Protein AF-A0AAW0RF49-F1 (afdb_monomer_lite)

Organism: NCBI:txid1069075

Foldseek 3Di:
DDDPPVVVVVVVVVPPPPPPPPPDPDDDDQWFQFFAWDADPDPVDVVRHRWTWAWDQDDPGATETDTPPPHHDRRGWIGDNNWIWDQDPNDIGTYDDPDD

Sequence (100 aa):
MWFSNSLLAAVLSAGTTALACTLPTDTPSNSIAQGFAIQVQNASYPAIHNRFMNQWAAGGGDQHLYLSPAGASANDLTLVNGVITQLSGGKTIRAVINGE

pLDDT: mean 80.86, std 16.67, range [43.0, 96.5]

Radius of gyration: 20.03 Å; chains: 1; bounding box: 63×28×36 Å

Secondary structure (DSSP, 8-state):
----HHHHHHHHHTT--S-------SPPPS-EEEEE--B---TT-TTTTTPBEEEEE-STT-EEEEETTSSB---SEEEETTEEEEEETTEEEEEESS--

InterPro domains:
  IPR057231 Domain of unknown function DUF7909 [PF25486] (22-100)

Structure (mmCIF, N/CA/C/O backbone):
data_AF-A0AAW0RF49-F1
#
_entry.id   AF-A0AAW0RF49-F1
#
loop_
_atom_site.group_PDB
_atom_site.id
_atom_site.type_symbol
_atom_site.label_atom_id
_atom_site.label_alt_id
_atom_site.label_comp_id
_atom_site.label_asym_id
_atom_site.label_entity_id
_atom_site.label_seq_id
_atom_site.pdbx_PDB_ins_code
_atom_site.Cartn_x
_atom_site.Cartn_y
_atom_site.Cartn_z
_atom_site.occupancy
_atom_site.B_iso_or_equiv
_atom_site.auth_seq_id
_atom_site.auth_comp_id
_atom_site.auth_asym_id
_atom_site.auth_atom_id
_atom_site.pdbx_PDB_model_num
ATOM 1 N N . MET A 1 1 ? 43.868 14.792 -22.904 1.00 43.00 1 MET A N 1
ATOM 2 C CA . MET A 1 1 ? 43.225 14.921 -21.579 1.00 43.00 1 MET A CA 1
ATOM 3 C C . MET A 1 1 ? 43.543 13.659 -20.794 1.00 43.00 1 MET A C 1
ATOM 5 O O . MET A 1 1 ? 42.997 12.612 -21.109 1.00 43.00 1 MET A O 1
ATOM 9 N N . TRP A 1 2 ? 44.506 13.725 -19.872 1.00 49.81 2 TRP A N 1
ATOM 10 C CA . TRP A 1 2 ? 44.833 12.612 -18.976 1.00 49.81 2 TRP A CA 1
ATOM 11 C C . TRP A 1 2 ? 43.892 12.681 -17.776 1.00 49.81 2 TRP A C 1
ATOM 13 O O . TRP A 1 2 ? 43.965 13.623 -16.992 1.00 49.81 2 TRP A O 1
ATOM 23 N N . PHE A 1 3 ? 42.992 11.712 -17.644 1.00 49.94 3 PHE A N 1
ATOM 24 C CA . PHE A 1 3 ? 42.286 11.510 -16.385 1.00 49.94 3 PHE A CA 1
ATOM 25 C C . PHE A 1 3 ? 43.281 10.897 -15.392 1.00 49.94 3 PHE A C 1
ATOM 27 O O . PHE A 1 3 ? 43.841 9.838 -15.663 1.00 49.94 3 PHE A O 1
ATOM 34 N N . SER A 1 4 ? 43.543 11.578 -14.273 1.00 56.12 4 SER A N 1
ATOM 35 C CA . SER A 1 4 ? 44.388 11.055 -13.195 1.00 56.12 4 SER A CA 1
ATOM 36 C C . SER A 1 4 ? 43.844 9.712 -12.706 1.00 56.12 4 SER A C 1
ATOM 38 O O . SER A 1 4 ? 42.684 9.633 -12.302 1.00 56.12 4 SER A O 1
ATOM 40 N N . ASN A 1 5 ? 44.689 8.675 -12.673 1.00 57.00 5 ASN A N 1
ATOM 41 C CA . ASN A 1 5 ? 44.343 7.334 -12.168 1.00 57.00 5 ASN A CA 1
ATOM 42 C C . ASN A 1 5 ? 43.734 7.358 -10.749 1.00 57.00 5 ASN A C 1
ATOM 44 O O . ASN A 1 5 ? 42.989 6.457 -10.373 1.00 57.00 5 ASN A O 1
ATOM 48 N N . SER A 1 6 ? 44.002 8.415 -9.979 1.00 57.41 6 SER A N 1
ATOM 49 C CA . SER A 1 6 ? 43.444 8.673 -8.649 1.00 57.41 6 SER A CA 1
ATOM 50 C C . SER A 1 6 ? 41.928 8.918 -8.650 1.00 57.41 6 SER A C 1
ATOM 52 O O . SER A 1 6 ? 41.258 8.590 -7.676 1.00 57.41 6 SER A O 1
ATOM 54 N N . LEU A 1 7 ? 41.368 9.466 -9.737 1.00 55.12 7 LEU A N 1
ATOM 55 C CA . LEU A 1 7 ? 39.930 9.728 -9.856 1.00 55.12 7 LEU A CA 1
ATOM 56 C C . LEU A 1 7 ? 39.149 8.431 -10.126 1.00 55.12 7 LEU A C 1
ATOM 58 O O . LEU A 1 7 ? 38.064 8.243 -9.584 1.00 55.12 7 LEU A O 1
ATOM 62 N N . LEU A 1 8 ? 39.728 7.499 -10.896 1.00 53.44 8 LEU A N 1
ATOM 63 C CA . LEU A 1 8 ? 39.135 6.177 -11.138 1.00 53.44 8 LEU A CA 1
ATOM 64 C C . LEU A 1 8 ? 39.045 5.340 -9.850 1.00 53.44 8 LEU A C 1
ATOM 66 O O . LEU A 1 8 ? 38.048 4.656 -9.628 1.00 53.44 8 LEU A O 1
ATOM 70 N N . ALA A 1 9 ? 40.056 5.426 -8.979 1.00 54.03 9 ALA A N 1
ATOM 71 C CA . ALA A 1 9 ? 40.068 4.716 -7.698 1.00 54.03 9 ALA A CA 1
ATOM 72 C C . ALA A 1 9 ? 39.006 5.242 -6.710 1.00 54.03 9 ALA A C 1
ATOM 74 O O . ALA A 1 9 ? 38.430 4.461 -5.949 1.00 54.03 9 ALA A O 1
ATOM 75 N N . ALA A 1 10 ? 38.703 6.546 -6.752 1.00 54.03 10 ALA A N 1
ATOM 76 C CA . ALA A 1 10 ? 37.674 7.169 -5.917 1.00 54.03 10 ALA A CA 1
ATOM 77 C C . ALA A 1 10 ? 36.240 6.804 -6.352 1.00 54.03 10 ALA A C 1
ATOM 79 O O . ALA A 1 10 ? 35.354 6.680 -5.512 1.00 54.03 10 ALA A O 1
ATOM 80 N N . VAL A 1 11 ? 36.002 6.576 -7.651 1.00 55.03 11 VAL A N 1
ATOM 81 C CA . VAL A 1 11 ? 34.678 6.160 -8.157 1.00 55.03 11 VAL A CA 1
ATOM 82 C C . VAL A 1 11 ? 34.405 4.674 -7.882 1.00 55.03 11 VAL A C 1
ATOM 84 O O . VAL A 1 11 ? 33.273 4.313 -7.573 1.00 55.03 11 VAL A O 1
ATOM 87 N N . LEU A 1 12 ? 35.429 3.808 -7.909 1.00 53.41 12 LEU A N 1
ATOM 88 C CA . LEU A 1 12 ? 35.272 2.377 -7.589 1.00 53.41 12 LEU A CA 1
ATOM 89 C C . LEU A 1 12 ? 34.980 2.107 -6.103 1.00 53.41 12 LEU A C 1
ATOM 91 O O . LEU A 1 12 ? 34.322 1.123 -5.776 1.00 53.41 12 LEU A O 1
ATOM 95 N N . SER A 1 13 ? 35.450 2.972 -5.203 1.00 51.88 13 SER A N 1
ATOM 96 C CA . SER A 1 13 ? 35.271 2.819 -3.751 1.00 51.88 13 SER A CA 1
ATOM 97 C C . SER A 1 13 ? 33.938 3.374 -3.229 1.00 51.88 13 SER A C 1
ATOM 99 O O . SER A 1 13 ? 33.535 3.038 -2.119 1.00 51.88 13 SER A O 1
ATOM 101 N N . ALA A 1 14 ? 33.206 4.147 -4.037 1.00 52.28 14 ALA A N 1
ATO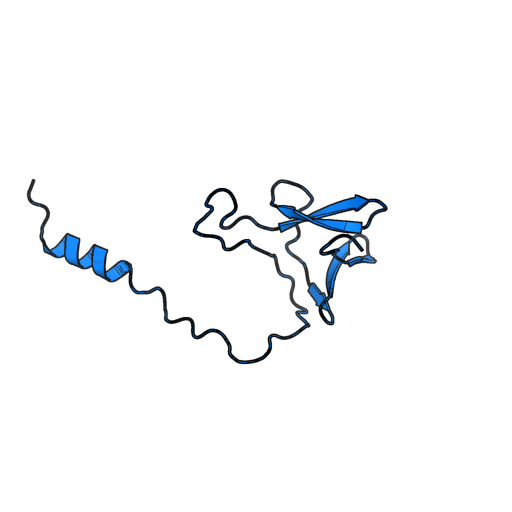M 102 C CA . ALA A 1 14 ? 31.863 4.627 -3.700 1.00 52.28 14 ALA A CA 1
ATOM 103 C C . ALA A 1 14 ? 30.751 3.580 -3.942 1.00 52.28 14 ALA A C 1
ATOM 105 O O . ALA A 1 14 ? 29.618 3.780 -3.514 1.00 52.28 14 ALA A O 1
ATOM 106 N N . GLY A 1 15 ? 31.053 2.467 -4.626 1.00 50.50 15 GLY A N 1
ATOM 107 C CA . GLY A 1 15 ? 30.069 1.438 -4.995 1.00 50.50 15 GLY A CA 1
ATOM 108 C C . GLY A 1 15 ? 29.896 0.291 -3.992 1.00 50.50 15 GLY A C 1
ATOM 109 O O . GLY A 1 15 ? 29.007 -0.536 -4.174 1.00 50.50 15 GLY A O 1
ATOM 110 N N . THR A 1 16 ?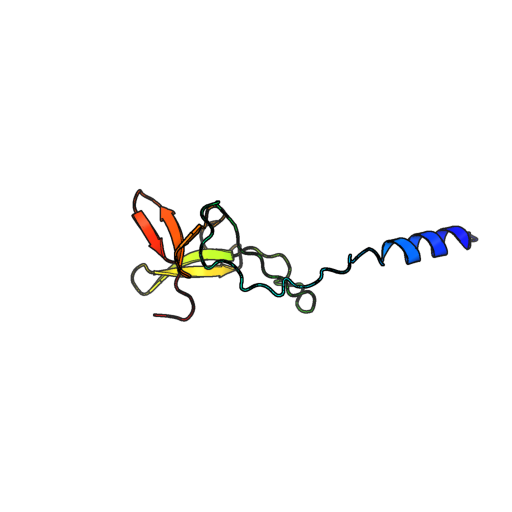 30.722 0.205 -2.944 1.00 51.28 16 THR A N 1
ATOM 111 C CA . THR A 1 16 ? 30.732 -0.941 -2.010 1.00 51.28 16 THR A CA 1
ATOM 112 C C . THR A 1 16 ? 30.062 -0.668 -0.667 1.00 51.28 16 THR A C 1
ATOM 114 O O . THR A 1 16 ? 29.952 -1.577 0.151 1.00 51.28 16 THR A O 1
ATOM 117 N N . THR A 1 17 ? 29.520 0.531 -0.438 1.00 48.03 17 THR A N 1
ATOM 118 C CA . THR A 1 17 ? 28.684 0.815 0.741 1.00 48.03 17 THR A CA 1
ATOM 119 C C . THR A 1 17 ? 27.217 0.443 0.526 1.00 48.03 17 THR A C 1
ATOM 121 O O . THR A 1 17 ? 26.336 1.015 1.169 1.00 48.03 17 THR A O 1
ATOM 124 N N . ALA A 1 18 ? 26.928 -0.557 -0.315 1.00 55.62 18 ALA A N 1
ATOM 125 C CA . ALA A 1 18 ? 25.798 -1.438 -0.042 1.00 55.62 18 ALA A CA 1
ATOM 126 C C . ALA A 1 18 ? 26.162 -2.206 1.234 1.00 55.62 18 ALA A C 1
ATOM 128 O O . ALA A 1 18 ? 26.668 -3.325 1.200 1.00 55.62 18 ALA A O 1
ATOM 129 N N . LEU A 1 19 ? 26.016 -1.498 2.357 1.00 53.62 19 LEU A N 1
ATOM 130 C CA . LEU A 1 19 ? 26.137 -1.993 3.712 1.00 53.62 19 LEU A CA 1
ATOM 131 C C . LEU A 1 19 ? 25.529 -3.384 3.741 1.00 53.62 19 LEU A C 1
ATOM 133 O O . LEU A 1 19 ? 24.416 -3.572 3.250 1.00 53.62 19 LEU A O 1
ATOM 137 N N . ALA A 1 20 ? 26.287 -4.334 4.279 1.00 55.41 20 ALA A N 1
ATOM 138 C CA . ALA A 1 20 ? 25.833 -5.673 4.585 1.00 55.41 20 ALA A CA 1
ATOM 139 C C . ALA A 1 20 ? 24.553 -5.583 5.427 1.00 55.41 20 ALA A C 1
ATOM 141 O O . ALA A 1 20 ? 24.595 -5.553 6.654 1.00 55.41 20 ALA A O 1
ATOM 142 N N . CYS A 1 21 ? 23.407 -5.477 4.757 1.00 63.81 21 CYS A N 1
ATOM 143 C CA . CYS A 1 21 ? 22.109 -5.574 5.376 1.00 63.81 21 CYS A CA 1
ATOM 144 C C . CYS A 1 21 ? 22.002 -7.044 5.743 1.00 63.81 21 CYS A C 1
ATOM 146 O O . CYS A 1 21 ? 21.699 -7.889 4.899 1.00 63.81 21 CYS A O 1
ATOM 148 N N . THR A 1 22 ? 22.370 -7.376 6.978 1.00 74.44 22 THR A N 1
ATOM 149 C CA . THR A 1 22 ? 22.014 -8.677 7.514 1.00 74.44 22 THR A CA 1
ATOM 150 C C . THR A 1 22 ? 20.504 -8.679 7.554 1.00 74.44 22 THR A C 1
ATOM 152 O O . THR A 1 22 ? 19.907 -7.910 8.312 1.00 74.44 22 THR A O 1
ATOM 155 N N . LEU A 1 23 ? 19.900 -9.481 6.676 1.00 71.50 23 LEU A N 1
ATOM 156 C CA . LEU A 1 23 ? 18.462 -9.674 6.686 1.00 71.50 23 LEU A CA 1
ATOM 157 C C . LEU A 1 23 ? 18.065 -10.028 8.124 1.00 71.50 23 LEU A C 1
ATOM 159 O O . LEU A 1 23 ? 18.704 -10.908 8.714 1.00 71.50 23 LEU A O 1
ATOM 163 N N . PRO A 1 24 ? 17.074 -9.334 8.706 1.00 76.38 24 PRO A N 1
ATOM 164 C CA . PRO A 1 24 ? 16.560 -9.703 10.011 1.00 76.38 24 PRO A CA 1
ATOM 165 C C . PRO A 1 24 ? 16.196 -11.188 9.986 1.00 76.38 24 PRO A C 1
ATOM 167 O O . PRO A 1 24 ? 15.492 -11.639 9.084 1.00 76.38 24 PRO A O 1
ATOM 170 N N . THR A 1 25 ? 16.736 -11.955 10.930 1.00 85.00 25 THR A N 1
ATOM 171 C CA . THR A 1 25 ? 16.411 -13.384 11.068 1.00 85.00 25 THR A CA 1
ATOM 172 C C . THR A 1 25 ? 15.187 -13.598 11.950 1.00 85.00 25 THR A C 1
ATOM 174 O O . THR A 1 25 ? 14.554 -14.650 11.881 1.00 85.00 25 THR A O 1
ATOM 177 N N . ASP A 1 26 ? 14.824 -12.586 12.739 1.00 88.75 26 ASP A N 1
ATOM 178 C CA . ASP A 1 26 ? 13.603 -12.577 13.525 1.00 88.75 26 ASP A CA 1
ATOM 179 C C . ASP A 1 26 ? 12.370 -12.504 12.626 1.00 88.75 26 ASP A C 1
ATOM 181 O O . ASP A 1 26 ? 12.372 -11.899 11.550 1.00 88.75 26 ASP A O 1
ATOM 185 N N . THR A 1 27 ? 11.277 -13.099 13.099 1.00 86.25 27 THR A N 1
ATOM 186 C CA . THR A 1 27 ? 9.983 -12.960 12.431 1.00 86.25 27 THR A CA 1
ATOM 187 C C . THR A 1 27 ? 9.532 -11.498 12.518 1.00 86.25 27 THR A C 1
ATOM 189 O O . THR A 1 27 ? 9.426 -10.973 13.630 1.00 86.25 27 THR A O 1
ATOM 192 N N . PRO A 1 28 ? 9.248 -10.823 11.386 1.00 86.25 28 PRO A N 1
ATOM 193 C CA . PRO A 1 28 ? 8.744 -9.457 11.411 1.00 86.25 28 PRO A CA 1
ATOM 194 C C . PRO A 1 28 ? 7.436 -9.355 12.198 1.00 86.25 28 PRO A C 1
ATOM 196 O O . PRO A 1 28 ? 6.596 -10.256 12.154 1.00 86.25 28 PRO A O 1
ATOM 199 N N . SER A 1 29 ? 7.240 -8.229 12.885 1.00 90.75 29 SER A N 1
ATOM 200 C CA . SER A 1 29 ? 5.967 -7.939 13.548 1.00 90.75 29 SER A CA 1
ATOM 201 C C . SER A 1 29 ? 4.818 -7.985 12.540 1.00 90.75 29 SER A C 1
ATOM 203 O O . SER A 1 29 ? 4.900 -7.405 11.458 1.00 90.75 29 SER A O 1
ATOM 205 N N . ASN A 1 30 ? 3.706 -8.606 12.928 1.00 93.44 30 ASN A N 1
ATOM 206 C CA . ASN A 1 30 ? 2.457 -8.540 12.174 1.00 93.44 30 ASN A CA 1
ATOM 207 C C . ASN A 1 30 ? 1.651 -7.267 12.488 1.00 93.44 30 ASN A C 1
ATOM 209 O O . ASN A 1 30 ? 0.495 -7.161 12.085 1.00 93.44 30 ASN A O 1
ATOM 213 N N . SER A 1 31 ? 2.227 -6.327 13.240 1.00 95.25 31 SER A N 1
ATOM 214 C CA . SER A 1 31 ? 1.581 -5.078 13.627 1.00 95.25 31 SER A CA 1
ATOM 215 C C . SER A 1 31 ? 2.549 -3.895 13.555 1.00 95.25 31 SER A C 1
ATOM 217 O O . SER A 1 31 ? 3.641 -3.935 14.123 1.00 95.25 31 SER A O 1
ATOM 219 N N . ILE A 1 32 ? 2.130 -2.835 12.865 1.00 94.38 32 ILE A N 1
ATOM 220 C CA . ILE A 1 32 ? 2.847 -1.568 12.684 1.00 94.38 32 ILE A CA 1
ATOM 221 C C . ILE A 1 32 ? 1.818 -0.462 12.924 1.00 94.38 32 ILE A C 1
ATOM 223 O O . ILE A 1 32 ? 0.930 -0.240 12.100 1.00 94.38 32 ILE A O 1
ATOM 227 N N . ALA A 1 33 ? 1.904 0.188 14.085 1.00 92.31 33 ALA A N 1
ATOM 228 C CA . ALA A 1 33 ? 0.948 1.221 14.489 1.00 92.31 33 ALA A CA 1
ATOM 229 C C . ALA A 1 33 ? 1.261 2.590 13.866 1.00 92.31 33 ALA A C 1
ATOM 231 O O . ALA A 1 33 ? 0.387 3.448 13.772 1.00 92.31 33 ALA A O 1
ATOM 232 N N . GLN A 1 34 ? 2.514 2.805 13.468 1.00 93.44 34 GLN A N 1
ATOM 233 C CA . GLN A 1 34 ? 2.960 4.009 12.784 1.00 93.44 34 GLN A CA 1
ATOM 234 C C . GLN A 1 34 ? 2.483 3.998 11.331 1.00 93.44 34 GLN A C 1
ATOM 236 O O . GLN A 1 34 ? 2.524 2.959 10.674 1.00 93.44 34 GLN A O 1
ATOM 241 N N . GLY A 1 35 ? 2.085 5.169 10.832 1.00 93.50 35 GLY A N 1
ATOM 242 C CA . GLY A 1 35 ? 1.755 5.352 9.422 1.00 93.50 35 GLY A CA 1
ATOM 243 C C . GLY A 1 35 ? 2.949 5.015 8.528 1.00 93.50 35 GLY A C 1
ATOM 244 O O . GLY A 1 35 ? 4.055 5.505 8.764 1.00 93.50 35 GLY A O 1
ATOM 245 N N . PHE A 1 36 ? 2.727 4.190 7.508 1.00 94.88 36 PHE A N 1
ATOM 246 C CA . PHE A 1 36 ? 3.731 3.835 6.509 1.00 94.88 36 PHE A CA 1
ATOM 247 C C . PHE A 1 36 ? 3.181 3.904 5.079 1.00 94.88 36 PHE A C 1
ATOM 249 O O . PHE A 1 36 ? 1.977 3.979 4.841 1.00 94.88 36 PHE A O 1
ATOM 256 N N . ALA A 1 37 ? 4.101 3.848 4.116 1.00 95.50 37 ALA A N 1
ATOM 257 C CA . ALA A 1 37 ? 3.820 3.674 2.696 1.00 95.50 37 ALA A CA 1
ATOM 258 C C . ALA A 1 37 ? 4.494 2.391 2.192 1.00 95.50 37 ALA A C 1
ATOM 260 O O . ALA A 1 37 ? 5.507 1.956 2.744 1.00 95.50 37 ALA A O 1
ATOM 261 N N . ILE A 1 38 ? 3.963 1.798 1.124 1.00 94.50 38 ILE A N 1
ATOM 262 C CA . ILE A 1 38 ? 4.541 0.600 0.499 1.00 94.50 38 ILE A CA 1
ATOM 263 C C . ILE A 1 38 ? 5.242 1.015 -0.787 1.00 94.50 38 ILE A C 1
ATOM 265 O O . ILE A 1 38 ? 4.647 1.693 -1.622 1.00 94.50 38 ILE A O 1
ATOM 269 N N . GLN A 1 39 ? 6.487 0.582 -0.964 1.00 96.00 39 GLN A N 1
ATOM 270 C CA . GLN A 1 39 ? 7.288 0.869 -2.149 1.00 96.00 39 GLN A CA 1
ATOM 271 C C . GLN A 1 39 ? 7.782 -0.424 -2.795 1.00 96.00 39 GLN A C 1
ATOM 273 O O . GLN A 1 39 ? 8.251 -1.333 -2.111 1.00 96.00 39 GLN A O 1
ATOM 278 N N . VAL A 1 40 ? 7.714 -0.497 -4.123 1.00 95.06 40 VAL A N 1
ATOM 279 C CA . VAL A 1 40 ? 8.191 -1.656 -4.880 1.00 95.06 40 VAL A CA 1
ATOM 280 C C . VAL A 1 40 ? 9.697 -1.582 -5.106 1.00 95.06 40 VAL A C 1
ATOM 282 O O . VAL A 1 40 ? 10.211 -0.672 -5.755 1.00 95.06 40 VAL A O 1
ATOM 285 N N . GLN A 1 41 ? 10.409 -2.599 -4.630 1.00 94.19 41 GLN A N 1
ATOM 286 C CA . GLN A 1 41 ? 11.856 -2.735 -4.774 1.00 94.19 41 GLN A CA 1
ATOM 287 C C . GLN A 1 41 ? 12.197 -3.821 -5.809 1.00 94.19 41 GLN A C 1
ATOM 289 O O . GLN A 1 41 ? 12.445 -4.969 -5.461 1.00 94.19 41 GLN A O 1
ATOM 294 N N . ASN A 1 42 ? 12.178 -3.467 -7.104 1.00 93.31 42 ASN A N 1
ATOM 295 C CA . ASN A 1 42 ? 12.566 -4.362 -8.205 1.00 93.31 42 ASN A CA 1
ATOM 296 C C . ASN A 1 42 ? 13.573 -3.700 -9.164 1.00 93.31 42 ASN A C 1
ATOM 298 O O . ASN A 1 42 ? 13.186 -3.119 -10.175 1.00 93.31 42 ASN A O 1
ATOM 302 N N . ALA A 1 43 ? 14.869 -3.805 -8.859 1.00 92.56 43 ALA A N 1
ATOM 303 C CA . ALA A 1 43 ? 15.932 -3.173 -9.647 1.00 92.56 43 ALA A CA 1
ATOM 304 C C . ALA A 1 43 ? 16.033 -3.701 -11.095 1.00 92.56 43 ALA A C 1
ATOM 306 O O . ALA A 1 43 ? 16.459 -2.971 -11.987 1.00 92.56 43 ALA A O 1
ATOM 307 N N . SER A 1 44 ? 15.610 -4.944 -11.350 1.00 95.94 44 SER A N 1
ATOM 308 C CA . SER A 1 44 ? 15.602 -5.544 -12.693 1.00 95.94 44 SER A CA 1
ATOM 309 C C . SER A 1 44 ? 14.458 -5.040 -13.578 1.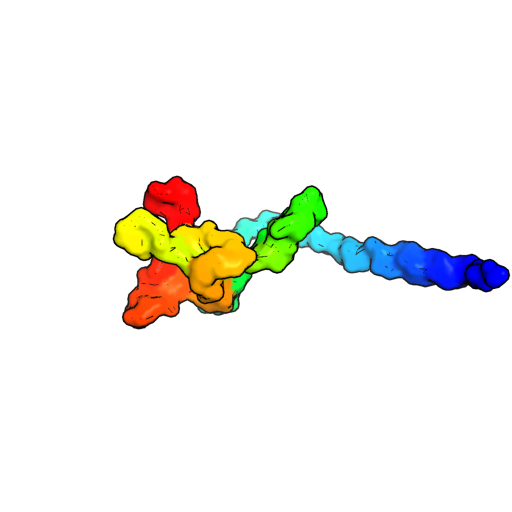00 95.94 44 SER A C 1
ATOM 311 O O . SER A 1 44 ? 14.504 -5.240 -14.790 1.00 95.94 44 SER A O 1
ATOM 313 N N . TYR A 1 45 ? 13.448 -4.375 -13.005 1.00 96.00 45 TYR A N 1
ATOM 314 C CA . TYR A 1 45 ? 12.337 -3.775 -13.746 1.00 96.00 45 TYR A CA 1
ATOM 315 C C . TYR A 1 45 ? 12.170 -2.284 -13.393 1.00 96.00 45 TYR A C 1
ATOM 317 O O . TYR A 1 45 ? 11.294 -1.912 -12.602 1.00 96.00 45 TYR A O 1
ATOM 325 N N . PRO A 1 46 ? 12.982 -1.394 -14.001 1.00 94.62 46 PRO A N 1
ATOM 326 C CA . PRO A 1 46 ? 13.034 0.026 -13.641 1.00 94.62 46 PRO A CA 1
ATOM 327 C C . PRO A 1 46 ? 11.695 0.763 -13.755 1.00 94.62 46 PRO A C 1
ATOM 329 O O . PRO A 1 46 ? 11.455 1.712 -13.019 1.00 94.62 46 PRO A O 1
ATOM 332 N N . ALA A 1 47 ? 10.795 0.308 -14.633 1.00 95.00 47 ALA A N 1
ATOM 333 C CA . ALA A 1 47 ? 9.480 0.919 -14.831 1.00 95.00 47 ALA A CA 1
ATOM 334 C C . ALA A 1 47 ? 8.552 0.826 -13.602 1.00 95.00 47 ALA A C 1
ATOM 336 O O . ALA A 1 47 ? 7.563 1.563 -13.527 1.00 95.00 47 ALA A O 1
ATOM 337 N N . ILE A 1 48 ? 8.838 -0.077 -12.651 1.00 94.38 48 ILE A N 1
ATOM 338 C CA . ILE A 1 48 ? 8.122 -0.140 -11.365 1.00 94.38 48 ILE A CA 1
ATOM 339 C C . ILE A 1 48 ? 9.007 0.058 -10.142 1.00 94.38 48 ILE A C 1
ATOM 341 O O . ILE A 1 48 ? 8.484 0.241 -9.045 1.00 94.38 48 ILE A O 1
ATOM 345 N N . HIS A 1 49 ? 10.325 0.016 -10.313 1.00 94.88 49 HIS A N 1
ATOM 346 C CA . HIS A 1 49 ? 11.253 0.224 -9.216 1.00 94.88 49 HIS A CA 1
ATOM 347 C C . HIS A 1 49 ? 11.006 1.576 -8.539 1.00 94.88 49 HIS A C 1
ATOM 349 O O . HIS A 1 49 ? 10.813 2.594 -9.202 1.00 94.88 49 HIS A O 1
ATOM 355 N N . ASN A 1 50 ? 11.006 1.576 -7.209 1.00 95.44 50 ASN A N 1
ATOM 356 C CA . ASN A 1 50 ? 10.778 2.733 -6.350 1.00 95.44 50 ASN A CA 1
ATOM 357 C C . ASN A 1 50 ? 9.395 3.389 -6.478 1.00 95.44 50 ASN A C 1
ATOM 359 O O . ASN A 1 50 ? 9.167 4.437 -5.869 1.00 95.44 50 ASN A O 1
ATOM 363 N N . ARG A 1 51 ? 8.442 2.779 -7.197 1.00 95.81 51 ARG A N 1
ATOM 364 C CA . ARG A 1 51 ? 7.055 3.257 -7.205 1.00 95.81 51 ARG A CA 1
ATOM 365 C C . ARG A 1 51 ? 6.359 2.894 -5.903 1.00 95.81 51 ARG A C 1
ATOM 367 O O . ARG A 1 51 ? 6.500 1.781 -5.396 1.00 95.81 51 ARG A O 1
ATOM 374 N N . PHE A 1 52 ? 5.587 3.846 -5.394 1.00 96.50 52 PHE A N 1
ATOM 375 C CA . PHE A 1 52 ? 4.714 3.638 -4.248 1.00 96.50 52 PHE A CA 1
ATOM 376 C C . PHE A 1 52 ? 3.409 2.954 -4.655 1.00 96.50 52 PHE A C 1
ATOM 378 O O . PHE A 1 52 ? 2.948 3.095 -5.793 1.00 96.50 52 PHE A O 1
ATOM 385 N N . MET A 1 53 ? 2.819 2.235 -3.706 1.00 95.44 53 MET A N 1
ATOM 386 C CA . MET A 1 53 ? 1.480 1.676 -3.823 1.00 95.44 53 MET A CA 1
ATOM 387 C C . MET A 1 53 ? 0.456 2.645 -3.226 1.00 95.44 53 MET A C 1
ATOM 389 O O . MET A 1 53 ? 0.642 3.178 -2.135 1.00 95.44 53 MET A O 1
ATOM 393 N N . ASN A 1 54 ? -0.633 2.822 -3.953 1.00 93.62 54 ASN A N 1
ATOM 394 C CA . ASN A 1 54 ? -1.813 3.611 -3.638 1.00 93.62 54 ASN A CA 1
ATOM 395 C C . ASN A 1 54 ? -2.998 2.673 -3.366 1.00 93.62 54 ASN A C 1
ATOM 397 O O . ASN A 1 54 ? -2.937 1.490 -3.704 1.00 93.62 54 ASN A O 1
ATOM 401 N N . GLN A 1 55 ? -4.091 3.201 -2.817 1.00 91.06 55 GLN A N 1
ATOM 402 C CA . GLN A 1 55 ? -5.349 2.467 -2.663 1.00 91.06 55 GLN A CA 1
ATOM 403 C C . GLN A 1 55 ? -6.409 2.959 -3.646 1.00 91.06 55 GLN A C 1
ATOM 405 O O . GLN A 1 55 ? -6.544 4.159 -3.890 1.00 91.06 55 GLN A O 1
ATOM 410 N N . TRP A 1 56 ? -7.176 2.036 -4.219 1.00 88.75 56 TRP A N 1
ATOM 411 C CA . TRP A 1 56 ? -8.359 2.386 -4.997 1.00 88.75 56 TRP A CA 1
ATOM 412 C C . TRP A 1 56 ? -9.455 1.342 -4.812 1.00 88.75 56 TRP A C 1
ATOM 414 O O . TRP A 1 56 ? -9.179 0.142 -4.796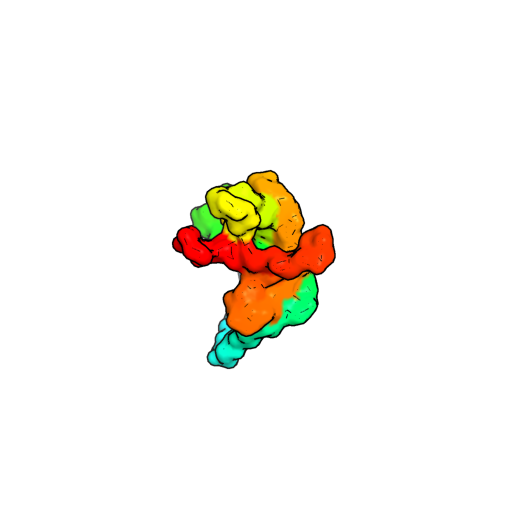 1.00 88.75 56 TRP A O 1
ATOM 424 N N . ALA A 1 57 ? -10.698 1.813 -4.707 1.00 86.62 57 ALA A N 1
ATOM 425 C CA . ALA A 1 57 ? -11.870 0.957 -4.669 1.00 86.62 57 ALA A CA 1
ATOM 426 C C . ALA A 1 57 ? -12.003 0.168 -5.981 1.00 86.62 57 ALA A C 1
ATOM 428 O O . ALA A 1 57 ? -12.145 0.771 -7.047 1.00 86.62 57 ALA A O 1
ATOM 429 N N . ALA A 1 58 ? -12.028 -1.160 -5.902 1.00 77.12 58 ALA A N 1
ATOM 430 C CA . ALA A 1 58 ? -12.358 -2.027 -7.027 1.00 77.12 58 ALA A CA 1
ATOM 431 C C . ALA A 1 58 ? -13.271 -3.160 -6.548 1.00 77.12 58 ALA A C 1
ATOM 433 O O . ALA A 1 58 ? -13.002 -3.763 -5.525 1.00 77.12 58 ALA A O 1
ATOM 434 N N . GLY A 1 59 ? -14.376 -3.406 -7.264 1.00 66.25 59 GLY A N 1
ATOM 435 C CA . GLY A 1 59 ? -15.322 -4.488 -6.951 1.00 66.25 59 GLY A CA 1
ATOM 436 C C . GLY A 1 59 ? -16.011 -4.368 -5.583 1.00 66.25 59 GLY A C 1
ATOM 437 O O . GLY A 1 59 ? -15.586 -4.973 -4.620 1.00 66.25 59 GLY A O 1
ATOM 438 N N . GLY A 1 60 ? -17.117 -3.625 -5.478 1.00 68.69 60 GLY A N 1
ATOM 439 C CA . GLY A 1 60 ? -17.928 -3.620 -4.244 1.00 68.69 60 GLY A CA 1
ATOM 440 C C . GLY A 1 60 ? -17.433 -2.709 -3.109 1.00 68.69 60 GLY A C 1
ATOM 441 O O . GLY A 1 60 ? -18.105 -2.611 -2.088 1.00 68.69 60 GLY A O 1
ATOM 442 N N . GLY A 1 61 ? -16.341 -1.964 -3.315 1.00 75.31 61 GLY A N 1
ATOM 443 C CA . GLY A 1 61 ? -15.832 -0.955 -2.370 1.00 75.31 61 GLY A CA 1
ATOM 444 C C . GLY A 1 61 ? -14.517 -1.332 -1.683 1.00 75.31 61 GLY A C 1
ATOM 445 O O . GLY A 1 61 ? -13.940 -0.491 -0.984 1.00 75.31 61 GLY A O 1
ATOM 446 N N . ASP A 1 62 ? -14.028 -2.544 -1.931 1.00 80.25 62 ASP A N 1
ATOM 447 C CA . ASP A 1 62 ? -12.767 -3.052 -1.404 1.00 80.25 62 ASP A CA 1
ATOM 448 C C . ASP A 1 62 ? -11.584 -2.240 -1.927 1.00 80.25 62 ASP A C 1
ATOM 450 O O . ASP A 1 62 ? -11.530 -1.868 -3.102 1.00 80.25 62 ASP A O 1
ATOM 454 N N . GLN A 1 63 ? -10.632 -1.917 -1.048 1.00 87.00 63 GLN A N 1
ATOM 455 C CA . GLN A 1 63 ? -9.457 -1.147 -1.447 1.00 87.00 63 GLN A CA 1
ATOM 456 C C . GLN A 1 63 ? -8.359 -2.081 -1.913 1.00 87.00 63 GLN A C 1
ATOM 458 O O . GLN A 1 63 ? -7.745 -2.791 -1.121 1.00 87.00 63 GLN A O 1
ATOM 463 N N . HIS A 1 64 ? -8.062 -2.034 -3.201 1.00 90.25 64 HIS A N 1
ATOM 464 C CA . HIS A 1 64 ? -6.946 -2.766 -3.771 1.00 90.25 64 HIS A CA 1
ATOM 465 C C . HIS A 1 64 ? -5.704 -1.881 -3.836 1.00 90.25 64 HIS A C 1
ATOM 467 O O . HIS A 1 64 ? -5.790 -0.655 -3.958 1.00 90.25 64 HIS A O 1
ATOM 473 N N . LEU A 1 65 ? -4.536 -2.517 -3.763 1.00 91.50 65 LEU A N 1
ATOM 474 C CA . LEU A 1 65 ? -3.255 -1.840 -3.922 1.00 91.50 65 LEU A CA 1
ATOM 475 C C . LEU A 1 65 ? -2.928 -1.672 -5.410 1.00 91.50 65 LEU A C 1
ATOM 477 O O . LEU A 1 65 ? -2.831 -2.650 -6.150 1.00 91.50 65 LEU A O 1
ATOM 481 N N . TYR A 1 66 ? -2.692 -0.433 -5.832 1.00 92.19 66 TYR A N 1
ATOM 482 C CA . TYR A 1 66 ? -2.312 -0.076 -7.198 1.00 92.19 66 TYR A CA 1
ATOM 483 C C . TYR A 1 66 ? -0.973 0.648 -7.222 1.00 92.19 66 TYR A C 1
ATOM 485 O O . TYR A 1 66 ? -0.651 1.407 -6.317 1.00 92.19 66 TYR A O 1
ATOM 493 N N . LEU A 1 67 ? -0.192 0.473 -8.285 1.00 94.12 67 LEU A N 1
ATOM 494 C CA . LEU A 1 67 ? 1.020 1.267 -8.480 1.00 94.12 67 LEU A CA 1
ATOM 495 C C . LEU A 1 67 ? 0.660 2.729 -8.787 1.00 94.12 67 LEU A C 1
ATOM 497 O O . LEU A 1 67 ? 0.009 3.011 -9.797 1.00 94.12 67 LEU A O 1
ATOM 501 N N . SER A 1 68 ? 1.175 3.665 -7.986 1.00 93.38 68 SER A N 1
ATOM 502 C CA . SER A 1 68 ? 1.099 5.107 -8.256 1.00 93.38 68 SER A CA 1
ATOM 503 C C . SER A 1 68 ? 1.567 5.402 -9.686 1.00 93.38 68 SER A C 1
ATOM 505 O O . SER A 1 68 ? 2.613 4.877 -10.074 1.00 93.38 68 SER A O 1
ATOM 507 N N . PRO A 1 69 ? 0.827 6.170 -10.507 1.00 93.81 69 PRO A N 1
ATOM 508 C CA . PRO A 1 69 ? -0.161 7.166 -10.086 1.00 93.81 69 PRO A CA 1
ATOM 509 C C . PRO A 1 69 ? -1.615 6.674 -10.022 1.00 93.81 69 PRO A C 1
ATOM 511 O O . PRO A 1 69 ? -2.503 7.485 -9.783 1.00 93.81 69 PRO A O 1
ATOM 514 N N . ALA A 1 70 ? -1.896 5.390 -10.256 1.00 92.81 70 ALA A N 1
ATOM 515 C CA . ALA A 1 70 ? -3.265 4.887 -10.155 1.00 92.81 70 ALA A CA 1
ATOM 516 C C . ALA A 1 70 ? -3.732 4.874 -8.690 1.00 92.81 70 ALA A C 1
ATOM 518 O O . ALA A 1 70 ? -2.948 4.545 -7.804 1.00 92.81 70 ALA A O 1
ATOM 519 N N . GLY A 1 71 ? -5.001 5.204 -8.437 1.00 90.75 71 GLY A N 1
ATOM 520 C CA . GLY A 1 71 ? -5.566 5.257 -7.084 1.00 90.75 71 GLY A CA 1
ATOM 521 C C . GLY A 1 71 ? -5.148 6.476 -6.255 1.00 90.75 71 GLY A C 1
ATOM 522 O O . GLY A 1 71 ? -4.389 7.337 -6.698 1.00 90.75 71 GLY A O 1
ATOM 523 N N . ALA A 1 72 ? -5.658 6.540 -5.029 1.00 91.25 72 ALA A N 1
ATOM 524 C CA . ALA A 1 72 ? -5.353 7.576 -4.052 1.00 91.25 72 ALA A CA 1
ATOM 525 C C . ALA A 1 72 ? -4.071 7.253 -3.268 1.00 91.25 72 ALA A C 1
ATOM 527 O O . ALA A 1 72 ? -3.813 6.096 -2.930 1.00 91.25 72 ALA A O 1
ATOM 528 N N . SER A 1 73 ? -3.278 8.283 -2.956 1.00 91.88 73 SER A N 1
ATOM 529 C CA . SER A 1 73 ? -2.062 8.143 -2.140 1.00 91.88 73 SER A CA 1
ATOM 530 C C . SER A 1 73 ? -2.359 7.445 -0.812 1.00 91.88 73 SER A C 1
ATOM 532 O O . SER A 1 73 ? -3.312 7.807 -0.125 1.00 91.88 73 SER A O 1
ATOM 534 N N . ALA A 1 74 ? -1.523 6.470 -0.4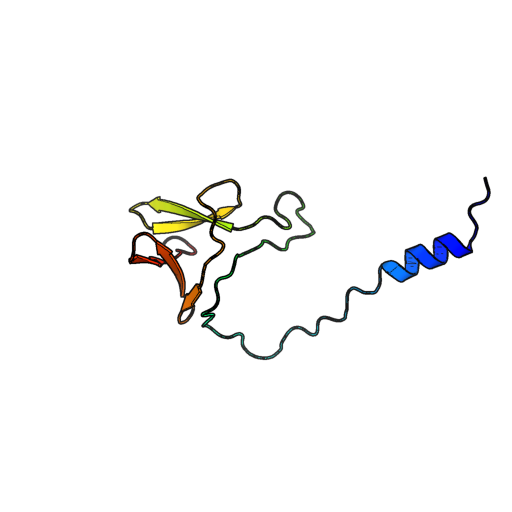54 1.00 91.81 74 ALA A N 1
ATOM 535 C CA . ALA A 1 74 ? -1.661 5.665 0.756 1.00 91.81 74 ALA A CA 1
ATOM 536 C C . ALA A 1 74 ? -0.348 5.679 1.558 1.00 91.81 74 ALA A C 1
ATOM 538 O O . ALA A 1 74 ? 0.459 4.751 1.495 1.00 91.81 74 ALA A O 1
ATOM 539 N N . ASN A 1 75 ? -0.110 6.784 2.266 1.00 92.50 75 ASN A N 1
ATOM 540 C CA . ASN A 1 75 ? 1.124 7.053 3.018 1.00 92.50 75 ASN A CA 1
ATOM 541 C C . ASN A 1 75 ? 0.949 7.022 4.548 1.00 92.50 75 ASN A C 1
ATOM 543 O O . ASN A 1 75 ? 1.890 7.306 5.285 1.00 92.50 75 ASN A O 1
ATOM 547 N N . ASP A 1 76 ? -0.247 6.685 5.012 1.00 93.88 76 ASP A N 1
ATOM 548 C CA . ASP A 1 76 ? -0.672 6.569 6.407 1.00 93.88 76 ASP A CA 1
ATOM 549 C C . ASP A 1 76 ? -1.260 5.176 6.697 1.00 93.88 76 ASP A C 1
ATOM 551 O O . ASP A 1 76 ? -2.141 5.011 7.542 1.00 93.88 76 ASP A O 1
ATOM 555 N N . LEU A 1 77 ? -0.765 4.157 5.988 1.00 94.62 77 LEU A N 1
ATOM 556 C CA . LEU A 1 77 ? -1.151 2.770 6.215 1.00 94.62 77 LEU A CA 1
ATOM 557 C C . LEU A 1 77 ? -0.679 2.303 7.589 1.00 94.62 77 LEU A C 1
ATOM 559 O O . LEU A 1 77 ? 0.385 2.689 8.065 1.00 94.62 77 LEU A O 1
ATOM 563 N N . THR A 1 78 ? -1.446 1.412 8.194 1.00 95.38 78 THR A N 1
ATOM 564 C CA . THR A 1 78 ? -1.072 0.667 9.393 1.00 95.38 78 THR A CA 1
ATOM 565 C C . THR A 1 78 ? -1.168 -0.827 9.118 1.00 95.38 78 THR A C 1
ATOM 567 O O . THR A 1 78 ? -1.797 -1.265 8.154 1.00 95.38 78 THR A O 1
ATOM 570 N N . LEU A 1 79 ? -0.508 -1.626 9.952 1.00 94.44 79 LEU A N 1
ATOM 571 C CA . LEU A 1 79 ? -0.590 -3.080 9.912 1.00 94.44 79 LEU A CA 1
ATOM 572 C C . LEU A 1 79 ? -1.177 -3.532 11.245 1.00 94.44 79 LEU A C 1
ATOM 574 O O . LEU A 1 79 ? -0.635 -3.201 12.299 1.00 94.44 79 LEU A O 1
ATOM 578 N N . VAL A 1 80 ? -2.289 -4.259 11.207 1.00 93.62 80 VAL A N 1
ATOM 579 C CA . VAL A 1 80 ? -2.993 -4.734 12.403 1.00 93.62 80 VAL A CA 1
ATOM 580 C C . VAL A 1 80 ? -3.216 -6.230 12.263 1.00 93.62 80 VAL A C 1
ATOM 582 O O . VAL A 1 80 ? -4.046 -6.660 11.464 1.00 93.62 80 VAL A O 1
ATOM 585 N N . ASN A 1 81 ? -2.476 -7.030 13.035 1.00 92.06 81 ASN A N 1
ATOM 586 C CA . ASN A 1 81 ? -2.551 -8.496 12.997 1.00 92.06 81 ASN A CA 1
ATOM 587 C C . ASN A 1 81 ? -2.434 -9.077 11.571 1.00 92.06 81 ASN A C 1
ATOM 589 O O . ASN A 1 81 ? -3.174 -9.983 11.196 1.00 92.06 81 ASN A O 1
ATOM 593 N N . GLY A 1 82 ? -1.526 -8.531 10.760 1.00 90.50 82 GLY A N 1
ATOM 594 C CA . GLY A 1 82 ? -1.275 -8.957 9.381 1.00 90.50 82 GLY A CA 1
ATOM 595 C C . GLY A 1 82 ? -2.197 -8.332 8.331 1.00 90.50 82 GLY A C 1
ATOM 596 O O . GLY A 1 82 ? -2.020 -8.600 7.147 1.00 90.50 82 GLY A O 1
ATOM 597 N N . VAL A 1 83 ? -3.146 -7.480 8.728 1.00 90.75 83 VAL A N 1
ATOM 598 C CA . VAL A 1 83 ? -4.051 -6.780 7.806 1.00 90.75 83 VAL A CA 1
ATOM 599 C C . VAL A 1 83 ? -3.568 -5.352 7.593 1.00 90.75 83 VAL A C 1
ATOM 601 O O . VAL A 1 83 ? -3.390 -4.608 8.557 1.00 90.75 83 VAL A O 1
ATOM 604 N N . ILE A 1 84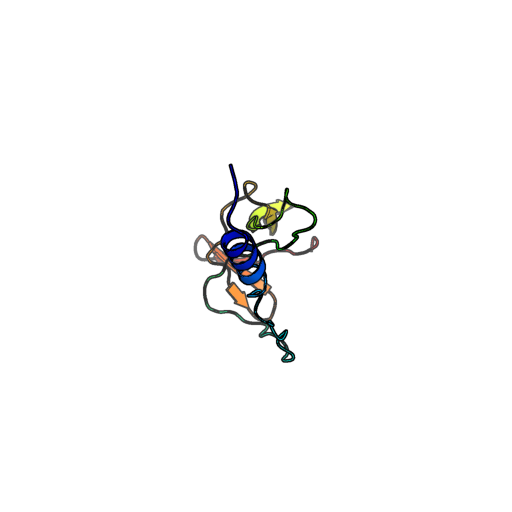 ? -3.371 -4.959 6.334 1.00 93.00 84 ILE A N 1
ATOM 605 C CA . ILE A 1 84 ? -3.058 -3.571 5.978 1.00 93.00 84 ILE A CA 1
ATOM 606 C C . ILE A 1 84 ? -4.337 -2.749 6.108 1.00 93.00 84 ILE A C 1
ATOM 608 O O . ILE A 1 84 ? -5.357 -3.074 5.496 1.00 93.00 84 ILE A O 1
ATOM 612 N N . THR A 1 85 ? -4.282 -1.679 6.890 1.00 92.44 85 THR A N 1
ATOM 613 C CA . THR A 1 85 ? -5.432 -0.825 7.171 1.00 92.44 85 THR A CA 1
ATOM 614 C C . THR A 1 85 ? -5.131 0.650 6.965 1.00 92.44 85 THR A C 1
ATOM 616 O O . THR A 1 85 ? -3.988 1.078 7.062 1.00 92.44 85 THR A O 1
ATOM 619 N N . GLN A 1 86 ? -6.167 1.439 6.700 1.00 91.38 86 GLN A N 1
ATOM 620 C CA . GLN A 1 86 ? -6.102 2.897 6.615 1.00 91.38 86 GLN A CA 1
ATOM 621 C C . GLN A 1 86 ? -7.356 3.487 7.259 1.00 91.38 86 GLN A C 1
ATOM 623 O O . GLN A 1 86 ? -8.450 2.943 7.101 1.00 91.38 86 GLN A O 1
ATOM 628 N N . LEU A 1 87 ? -7.230 4.592 7.992 1.00 88.62 87 LEU A N 1
ATOM 629 C CA . LEU A 1 87 ? -8.396 5.338 8.463 1.00 88.62 87 LEU A CA 1
ATOM 630 C C . LEU A 1 87 ? -8.834 6.320 7.381 1.00 88.62 87 LEU A C 1
ATOM 632 O O . LEU A 1 87 ? -8.075 7.193 6.983 1.00 88.62 87 LEU A O 1
ATOM 636 N N . SER A 1 88 ? -10.079 6.214 6.932 1.00 83.69 88 SER A N 1
ATOM 637 C CA . SER A 1 88 ? -10.647 7.138 5.953 1.00 83.69 88 SER A CA 1
ATOM 638 C C . SER A 1 88 ? -12.119 7.384 6.263 1.00 83.69 88 SER A C 1
ATOM 640 O O . SER A 1 88 ? -12.892 6.457 6.511 1.00 83.69 88 SER A O 1
ATOM 642 N N . GLY A 1 89 ? -12.502 8.661 6.360 1.00 81.81 89 GLY A N 1
ATOM 643 C CA . GLY A 1 89 ? -13.864 9.063 6.729 1.00 81.81 89 GLY A CA 1
ATOM 644 C C . GLY A 1 89 ? -14.336 8.527 8.089 1.00 81.81 89 GLY A C 1
ATOM 645 O O . GLY A 1 89 ? -15.517 8.231 8.251 1.00 81.81 89 GLY A O 1
ATOM 646 N N . GLY A 1 90 ? -13.420 8.338 9.047 1.00 83.62 90 GLY A N 1
ATOM 647 C CA . GLY A 1 90 ? -13.726 7.774 10.370 1.00 83.62 90 GLY A CA 1
ATOM 648 C C . GLY A 1 90 ? -13.954 6.258 10.384 1.00 83.62 90 GLY A C 1
ATOM 649 O O . GLY A 1 90 ? -14.352 5.714 11.411 1.00 83.62 90 GLY A O 1
ATOM 650 N N . LYS A 1 91 ? -13.704 5.566 9.267 1.00 84.38 91 LYS A N 1
ATOM 651 C CA . LYS A 1 91 ? -13.805 4.109 9.152 1.00 84.38 91 LYS A CA 1
ATOM 652 C C . LYS A 1 91 ? -12.432 3.505 8.893 1.00 84.38 91 LYS A C 1
ATOM 654 O O . LYS A 1 91 ? -11.624 4.071 8.160 1.00 84.38 91 LYS A O 1
ATOM 659 N N . THR A 1 92 ? -12.183 2.339 9.477 1.00 87.38 92 THR A N 1
ATOM 660 C CA . THR A 1 92 ? -11.018 1.524 9.131 1.00 87.38 92 THR A CA 1
ATOM 661 C C . THR A 1 92 ? -11.303 0.799 7.830 1.00 87.38 92 THR A C 1
ATOM 663 O O . THR A 1 92 ? -12.184 -0.058 7.770 1.00 87.38 92 THR A O 1
ATOM 666 N N . ILE A 1 93 ? -10.546 1.139 6.799 1.00 87.00 93 ILE A N 1
ATOM 667 C CA . ILE A 1 93 ? -10.563 0.457 5.519 1.00 87.00 93 ILE A CA 1
ATOM 668 C C . ILE A 1 93 ? -9.428 -0.564 5.490 1.00 87.00 93 ILE A C 1
ATOM 670 O O . ILE A 1 93 ? -8.352 -0.311 6.030 1.00 87.00 93 ILE A O 1
ATOM 674 N N . ARG A 1 94 ? -9.683 -1.735 4.905 1.00 88.62 94 ARG A N 1
ATOM 675 C CA . ARG A 1 94 ? -8.721 -2.834 4.780 1.00 88.62 94 ARG A CA 1
ATOM 676 C C . ARG A 1 94 ? -8.271 -2.936 3.330 1.00 88.62 94 ARG A C 1
ATOM 678 O O . ARG A 1 94 ? -9.113 -2.883 2.437 1.00 88.62 94 ARG A O 1
ATOM 685 N N . ALA A 1 95 ? -6.967 -3.075 3.113 1.00 86.69 95 ALA A N 1
ATOM 686 C CA . ALA A 1 95 ? -6.456 -3.369 1.785 1.00 86.69 95 ALA A CA 1
ATOM 687 C C . ALA A 1 95 ? -6.644 -4.859 1.483 1.00 86.69 95 ALA A C 1
ATOM 689 O O . ALA A 1 95 ? -6.244 -5.705 2.287 1.00 86.69 95 ALA A O 1
ATOM 690 N N . VAL A 1 96 ? -7.209 -5.171 0.322 1.00 83.50 96 VAL A N 1
ATOM 691 C CA . VAL A 1 96 ? -7.352 -6.539 -0.171 1.00 83.50 96 VAL A CA 1
ATOM 692 C C . VAL A 1 96 ? -6.135 -6.894 -1.015 1.00 83.50 96 VAL A C 1
ATOM 694 O O . VAL A 1 96 ? -5.796 -6.213 -1.989 1.00 83.50 96 VAL A O 1
ATOM 697 N N . ILE A 1 97 ? -5.474 -7.988 -0.644 1.00 74.44 97 ILE A N 1
ATOM 698 C CA . ILE A 1 97 ? -4.403 -8.595 -1.427 1.00 74.44 97 ILE A CA 1
ATOM 699 C C . ILE A 1 97 ? -4.971 -9.894 -1.992 1.00 74.44 97 ILE A C 1
ATOM 701 O O . ILE A 1 97 ? -5.228 -10.826 -1.242 1.00 74.44 97 ILE A O 1
ATOM 705 N N . ASN A 1 98 ? -5.118 -9.955 -3.318 1.00 60.28 98 ASN A N 1
ATOM 706 C CA . ASN A 1 98 ? -5.517 -11.150 -4.073 1.00 60.28 98 ASN A CA 1
ATOM 707 C C . ASN A 1 98 ? -7.023 -11.501 -4.164 1.00 60.28 98 ASN A C 1
ATOM 709 O O . ASN A 1 98 ? -7.345 -12.636 -4.495 1.00 60.28 98 ASN A O 1
ATOM 713 N N . GLY A 1 99 ? -7.927 -10.526 -4.011 1.00 54.03 99 GLY A N 1
ATOM 714 C CA . GLY A 1 99 ? -9.297 -10.628 -4.544 1.00 54.03 99 GLY A CA 1
ATOM 715 C C . GLY A 1 99 ? -10.364 -11.286 -3.666 1.00 54.03 99 GLY A C 1
ATOM 716 O O . GLY A 1 99 ? -11.386 -11.681 -4.220 1.00 54.03 99 GLY A O 1
ATOM 717 N N . GLU A 1 100 ? -10.170 -11.368 -2.348 1.00 47.00 100 GLU A N 1
ATOM 718 C CA . GLU A 1 100 ? -11.225 -11.761 -1.396 1.00 47.00 100 GLU A CA 1
ATOM 719 C C . GLU A 1 100 ? -11.302 -10.822 -0.189 1.00 47.00 100 GLU A C 1
ATOM 721 O O . GLU A 1 100 ? -10.229 -10.437 0.337 1.00 47.00 100 GLU A O 1
#